Protein AF-A0A127MIA8-F1 (afdb_monomer_lite)

pLDDT: mean 80.45, std 17.11, range [26.5, 96.19]

Radius of gyration: 17.09 Å; chains: 1; bounding box: 36×46×40 Å

Sequence (170 aa):
MIAKVYEVSRNLGKDWDLVAKALCNKKLALDRLLAGLDGLSFSRANLAQIVEVHGKLDQHLCKQLAEAGGHRKVHSRASFVSKYLHFHRPDIFPILDSLAELGVKAKIEGRLPKVTNPGNSPSERYERFCLAILLLQSSGKFENKSLRQIDDKLVKKGQKEREKKQHTAS

Structure (mmCIF, N/CA/C/O backbone):
data_AF-A0A127MIA8-F1
#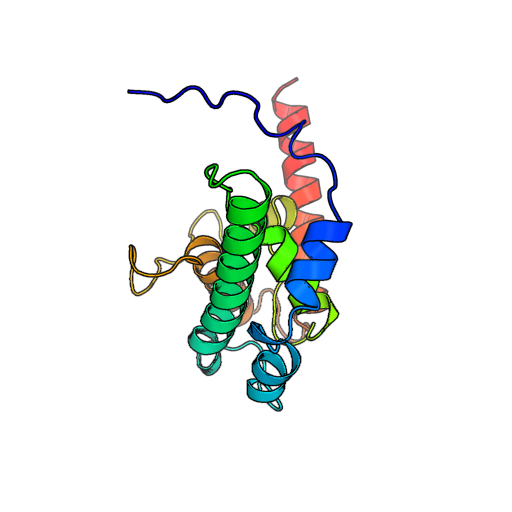
_entry.id   AF-A0A127MIA8-F1
#
loop_
_atom_site.group_PDB
_atom_site.id
_atom_site.type_symbol
_atom_site.label_atom_id
_atom_site.label_alt_id
_atom_site.label_comp_id
_atom_site.label_asym_id
_atom_site.label_entity_id
_atom_site.label_seq_id
_atom_site.pdbx_PDB_ins_code
_atom_site.Cartn_x
_atom_site.Cartn_y
_atom_site.Cartn_z
_atom_site.occupancy
_atom_site.B_iso_or_equiv
_atom_site.auth_seq_id
_atom_site.auth_comp_id
_atom_site.auth_asym_id
_atom_site.auth_atom_id
_atom_site.pdbx_PDB_model_num
ATOM 1 N N . MET A 1 1 ? 21.518 19.732 9.551 1.00 29.67 1 MET A N 1
ATOM 2 C CA . MET A 1 1 ? 21.360 20.373 8.227 1.00 29.67 1 MET A CA 1
ATOM 3 C C . MET A 1 1 ? 19.940 20.090 7.742 1.00 29.67 1 MET A C 1
ATOM 5 O O . MET A 1 1 ? 19.640 18.959 7.388 1.00 29.67 1 MET A O 1
ATOM 9 N N . ILE A 1 2 ? 19.027 21.057 7.874 1.00 29.05 2 ILE A N 1
ATOM 10 C CA . ILE A 1 2 ? 17.602 20.887 7.544 1.00 29.05 2 ILE A CA 1
ATOM 11 C C . ILE A 1 2 ? 17.443 21.199 6.056 1.00 29.05 2 ILE A C 1
ATOM 13 O O . ILE A 1 2 ? 17.521 22.356 5.648 1.00 29.05 2 ILE A O 1
ATOM 17 N N . ALA A 1 3 ? 17.288 20.162 5.232 1.00 26.50 3 ALA A N 1
ATOM 18 C CA . ALA A 1 3 ? 17.059 20.334 3.806 1.00 26.50 3 ALA A CA 1
ATOM 19 C C . ALA A 1 3 ? 15.649 20.897 3.583 1.00 26.50 3 ALA A C 1
ATOM 21 O O . ALA A 1 3 ? 14.647 20.213 3.789 1.00 26.50 3 ALA A O 1
ATOM 22 N N . LYS A 1 4 ? 15.603 22.168 3.171 1.00 30.17 4 LYS A N 1
ATOM 23 C CA . LYS A 1 4 ? 14.438 22.840 2.592 1.00 30.17 4 LYS A CA 1
ATOM 24 C C . LYS A 1 4 ? 13.799 21.935 1.536 1.00 30.17 4 LYS A C 1
ATOM 26 O O . LYS A 1 4 ? 14.389 21.657 0.493 1.00 30.17 4 LYS A O 1
ATOM 31 N N . VAL A 1 5 ? 12.580 21.493 1.832 1.00 33.75 5 VAL A N 1
ATOM 32 C CA . VAL A 1 5 ? 11.655 20.849 0.898 1.00 33.75 5 VAL A CA 1
ATOM 33 C C . VAL A 1 5 ? 11.213 21.926 -0.088 1.00 33.75 5 VAL A C 1
ATOM 35 O O . VAL A 1 5 ? 10.231 22.625 0.141 1.00 33.75 5 VAL A O 1
ATOM 38 N N . TYR A 1 6 ? 11.996 22.124 -1.146 1.00 30.88 6 TYR A N 1
ATOM 39 C CA . TYR A 1 6 ? 11.580 22.960 -2.261 1.00 30.88 6 TYR A CA 1
ATOM 40 C C . TYR A 1 6 ? 10.553 22.211 -3.107 1.00 30.88 6 TYR A C 1
ATOM 42 O O . TYR A 1 6 ? 10.692 21.026 -3.417 1.00 30.88 6 TYR A O 1
ATOM 50 N N . GLU A 1 7 ? 9.504 22.946 -3.448 1.00 32.78 7 GLU A N 1
ATOM 51 C CA . GLU A 1 7 ? 8.443 22.598 -4.374 1.00 32.78 7 GLU A CA 1
ATOM 52 C C . GLU A 1 7 ? 9.000 22.055 -5.699 1.00 32.78 7 GLU A C 1
ATOM 54 O O . GLU A 1 7 ? 9.339 22.803 -6.607 1.00 32.78 7 GLU A O 1
ATOM 59 N N . VAL A 1 8 ? 9.029 20.733 -5.859 1.00 34.56 8 VAL A N 1
ATOM 60 C CA . VAL A 1 8 ? 9.122 20.089 -7.188 1.00 34.56 8 VAL A CA 1
ATOM 61 C C . VAL A 1 8 ? 7.881 19.221 -7.436 1.00 34.56 8 VAL A C 1
ATOM 63 O O . VAL A 1 8 ? 7.897 18.230 -8.156 1.00 34.56 8 VAL A O 1
ATOM 66 N N . SER A 1 9 ? 6.753 19.598 -6.821 1.00 35.84 9 SER A N 1
ATOM 67 C CA . SER A 1 9 ? 5.481 18.869 -6.917 1.00 35.84 9 SER A CA 1
ATOM 68 C C . SER A 1 9 ? 4.526 19.402 -7.995 1.00 35.84 9 SER A C 1
ATOM 70 O O . SER A 1 9 ? 3.422 18.872 -8.110 1.00 35.84 9 SER A O 1
ATOM 72 N N . ARG A 1 10 ? 4.882 20.431 -8.778 1.00 36.81 10 ARG A N 1
ATOM 73 C CA . ARG A 1 10 ? 3.932 21.023 -9.745 1.00 36.81 10 ARG A CA 1
ATOM 74 C C . ARG A 1 10 ? 4.227 20.763 -11.228 1.00 36.81 10 ARG A C 1
ATOM 76 O O . ARG A 1 10 ? 3.270 20.742 -11.989 1.00 36.81 10 ARG A O 1
ATOM 83 N N . ASN A 1 11 ? 5.468 20.453 -11.630 1.00 36.91 11 ASN A N 1
ATOM 84 C CA . ASN A 1 11 ? 5.848 20.459 -13.059 1.00 36.91 11 ASN A CA 1
ATOM 85 C C . ASN A 1 11 ? 6.465 19.171 -13.645 1.00 36.91 11 ASN A C 1
ATOM 87 O O . ASN A 1 11 ? 6.825 19.168 -14.816 1.00 36.91 11 ASN A O 1
ATOM 91 N N . LEU A 1 12 ? 6.498 18.041 -12.926 1.00 44.41 12 LEU A N 1
ATOM 92 C CA . LEU A 1 12 ? 6.445 16.723 -13.596 1.00 44.41 12 LEU A CA 1
ATOM 93 C C . LEU A 1 12 ? 4.971 16.416 -13.885 1.00 44.41 12 LEU A C 1
ATOM 95 O O . LEU A 1 12 ? 4.390 15.496 -13.306 1.00 44.41 12 LEU A O 1
ATOM 99 N N . GLY A 1 13 ? 4.343 17.324 -14.639 1.00 42.75 13 GLY A N 1
ATOM 100 C CA . GLY A 1 13 ? 2.911 17.353 -14.887 1.00 42.75 13 GLY A CA 1
ATOM 101 C C . GLY A 1 13 ? 2.436 15.996 -15.368 1.00 42.75 13 GLY A C 1
ATOM 102 O O . GLY A 1 13 ? 3.126 15.395 -16.166 1.00 42.75 13 GLY A O 1
ATOM 103 N N . LYS A 1 14 ? 1.317 15.527 -14.805 1.00 56.50 14 LYS A N 1
ATOM 104 C CA . LYS A 1 14 ? 0.302 14.610 -15.361 1.00 56.50 14 LYS A CA 1
ATOM 105 C C . LYS A 1 14 ? 0.657 13.847 -16.657 1.00 56.50 14 LYS A C 1
ATOM 107 O O . LYS A 1 14 ? -0.168 13.798 -17.562 1.00 56.50 14 LYS A O 1
ATOM 112 N N . ASP A 1 15 ? 1.829 13.232 -16.753 1.00 67.81 15 ASP A N 1
ATOM 113 C CA . ASP A 1 15 ? 2.257 12.524 -17.957 1.00 67.81 15 ASP A CA 1
ATOM 114 C C . ASP A 1 15 ? 1.741 11.090 -17.851 1.00 67.81 15 ASP A C 1
ATOM 116 O O . ASP A 1 15 ? 2.472 10.110 -17.687 1.00 67.81 15 ASP A O 1
ATOM 120 N N . TRP A 1 16 ? 0.411 11.002 -17.788 1.00 71.88 16 TRP A N 1
ATOM 121 C CA . TRP A 1 16 ? -0.326 9.754 -17.656 1.00 71.88 16 TRP A CA 1
ATOM 122 C C . TRP A 1 16 ? -0.032 8.830 -18.830 1.00 71.88 16 TRP A C 1
ATOM 124 O O . TRP A 1 16 ? -0.062 7.620 -18.650 1.00 71.88 16 TRP A O 1
ATOM 134 N N . ASP A 1 17 ? 0.360 9.388 -19.974 1.00 76.81 17 ASP A N 1
ATOM 135 C CA . ASP A 1 17 ? 0.831 8.644 -21.134 1.00 76.81 17 ASP A 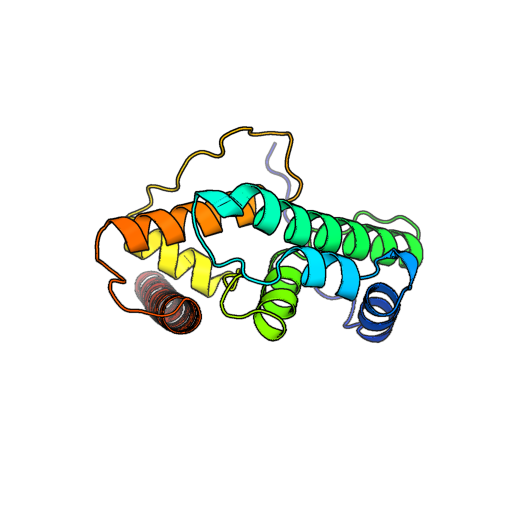CA 1
ATOM 136 C C . ASP A 1 17 ? 2.141 7.911 -20.839 1.00 76.81 17 ASP A C 1
ATOM 138 O O . ASP A 1 17 ? 2.274 6.736 -21.179 1.00 76.81 17 ASP A O 1
ATOM 142 N N . LEU A 1 18 ? 3.105 8.551 -20.168 1.00 75.12 18 LEU A N 1
ATOM 143 C CA . LEU A 1 18 ? 4.332 7.878 -19.727 1.00 75.12 18 LEU A CA 1
ATOM 144 C C . LEU A 1 18 ? 4.046 6.808 -18.674 1.00 75.12 18 LEU A C 1
ATOM 146 O O . LEU A 1 18 ? 4.621 5.722 -18.736 1.00 75.12 18 LEU A O 1
ATOM 150 N N . VAL A 1 19 ? 3.141 7.082 -17.730 1.00 76.50 19 VAL A N 1
ATOM 151 C CA . VAL A 1 19 ? 2.722 6.091 -16.727 1.00 76.50 19 VAL A CA 1
ATOM 152 C C . VAL A 1 19 ? 2.043 4.897 -17.402 1.00 76.50 19 VAL A C 1
ATOM 154 O O . VAL A 1 19 ? 2.404 3.755 -17.127 1.00 76.50 19 VAL A O 1
ATOM 157 N N . ALA A 1 20 ? 1.118 5.141 -18.330 1.00 77.56 20 ALA A N 1
ATOM 158 C CA . ALA A 1 20 ? 0.435 4.104 -19.093 1.00 77.56 20 ALA A CA 1
ATOM 159 C C . ALA A 1 20 ? 1.428 3.291 -19.930 1.00 77.56 20 ALA A C 1
ATOM 161 O O . ALA A 1 20 ? 1.419 2.066 -19.866 1.00 77.56 20 ALA A O 1
ATOM 162 N N . LYS A 1 21 ? 2.357 3.943 -20.641 1.00 78.56 21 LYS A N 1
ATOM 163 C CA . LYS A 1 21 ? 3.429 3.263 -21.388 1.00 78.56 21 LYS A CA 1
ATOM 164 C C . LYS A 1 21 ? 4.308 2.406 -20.480 1.00 78.56 21 LYS A C 1
ATOM 166 O O . LYS A 1 21 ? 4.653 1.288 -20.856 1.00 78.56 21 LYS A O 1
ATOM 171 N N . ALA A 1 22 ? 4.649 2.894 -19.287 1.00 76.12 22 ALA A N 1
ATOM 172 C CA . ALA A 1 22 ? 5.444 2.145 -18.319 1.00 76.12 22 ALA A CA 1
ATOM 173 C C . ALA A 1 22 ? 4.713 0.887 -17.817 1.00 76.12 22 ALA A C 1
ATOM 175 O O . ALA A 1 22 ? 5.350 -0.160 -17.676 1.00 76.12 22 ALA A O 1
ATOM 176 N N . LEU A 1 23 ? 3.398 0.980 -17.587 1.00 75.25 23 LEU A N 1
ATOM 177 C CA . LEU A 1 23 ? 2.546 -0.128 -17.140 1.00 75.25 23 LEU A CA 1
ATOM 178 C C . LEU A 1 23 ? 2.252 -1.139 -18.258 1.00 75.25 23 LEU A C 1
ATOM 180 O O . LEU A 1 23 ? 2.289 -2.342 -18.014 1.00 75.25 23 LEU A O 1
ATOM 184 N N . CYS A 1 24 ? 2.042 -0.669 -19.489 1.00 73.38 24 CYS A N 1
ATOM 185 C CA . CYS A 1 24 ? 1.826 -1.505 -20.675 1.00 73.38 24 CYS A CA 1
ATOM 186 C C . CYS A 1 24 ? 3.121 -2.137 -21.220 1.00 73.38 24 CYS A C 1
ATOM 188 O O . CYS A 1 24 ? 3.087 -2.913 -22.178 1.00 73.38 24 CYS A O 1
ATOM 190 N N . ASN A 1 25 ? 4.284 -1.807 -20.652 1.00 69.38 25 ASN A N 1
ATOM 191 C CA . ASN A 1 25 ? 5.561 -2.342 -21.103 1.00 69.38 25 ASN A CA 1
ATOM 192 C C . ASN A 1 25 ? 5.666 -3.844 -20.783 1.00 69.38 25 ASN A C 1
ATOM 194 O O . ASN A 1 25 ? 5.668 -4.252 -19.619 1.00 69.38 25 ASN A O 1
ATOM 198 N N . LYS A 1 26 ? 5.858 -4.667 -21.823 1.00 62.38 26 LYS A N 1
ATOM 199 C CA . LYS A 1 26 ? 6.007 -6.131 -21.720 1.00 62.38 26 LYS A CA 1
ATOM 200 C C . LYS A 1 26 ? 7.109 -6.580 -20.746 1.00 62.38 26 LYS A C 1
ATOM 202 O O . LYS A 1 26 ? 7.033 -7.698 -20.248 1.00 62.38 26 LYS A O 1
ATOM 207 N N . LYS A 1 27 ? 8.109 -5.734 -20.448 1.00 60.84 27 LYS A N 1
ATOM 208 C CA . LYS A 1 27 ? 9.184 -6.037 -19.479 1.00 60.84 27 LYS A CA 1
ATOM 209 C C . LYS A 1 27 ? 8.701 -6.157 -18.032 1.00 60.84 27 LYS A C 1
ATOM 211 O O . LYS A 1 27 ? 9.296 -6.915 -17.276 1.00 60.84 27 LYS A O 1
ATOM 216 N N . LEU A 1 28 ? 7.659 -5.421 -17.647 1.00 66.19 28 LEU A N 1
ATOM 217 C CA . LEU A 1 28 ? 7.095 -5.495 -16.298 1.00 66.19 28 LEU A CA 1
ATOM 218 C C . LEU A 1 28 ? 6.258 -6.767 -16.114 1.00 66.19 28 LEU A C 1
ATOM 220 O O . LEU A 1 28 ? 6.214 -7.303 -15.012 1.00 66.19 28 LEU A O 1
ATOM 224 N N . ALA A 1 29 ? 5.608 -7.227 -17.195 1.00 73.44 29 ALA A N 1
ATOM 225 C CA . ALA A 1 29 ? 4.684 -8.361 -17.216 1.00 73.44 29 ALA A CA 1
ATOM 226 C C . ALA A 1 29 ? 3.805 -8.400 -15.954 1.00 73.44 29 ALA A C 1
ATOM 228 O O . ALA A 1 29 ? 3.799 -9.391 -15.227 1.00 73.44 29 ALA A O 1
ATOM 229 N N . LEU A 1 30 ? 3.106 -7.292 -15.679 1.00 78.19 30 LEU A N 1
ATOM 230 C CA . LEU A 1 30 ? 2.268 -7.121 -14.492 1.00 78.19 30 LEU A CA 1
ATOM 231 C C . LEU A 1 30 ? 1.328 -8.312 -14.285 1.00 78.19 30 LEU A C 1
ATOM 233 O O . LEU A 1 30 ? 1.209 -8.797 -13.168 1.00 78.19 30 LEU A O 1
ATOM 237 N N . ASP A 1 31 ? 0.742 -8.829 -15.361 1.00 77.94 31 ASP A N 1
ATOM 238 C CA . ASP A 1 31 ? -0.133 -9.999 -15.309 1.00 77.94 31 ASP A CA 1
ATOM 239 C C . ASP A 1 31 ? 0.575 -11.229 -14.732 1.00 77.94 31 ASP A C 1
ATOM 241 O O . ASP A 1 31 ? -0.023 -11.974 -13.970 1.00 77.94 31 ASP A O 1
ATOM 245 N N . ARG A 1 32 ? 1.873 -11.422 -15.009 1.00 82.75 32 ARG A N 1
ATOM 246 C CA . ARG A 1 32 ? 2.669 -12.502 -14.399 1.00 82.75 32 ARG A CA 1
ATOM 247 C C . ARG A 1 32 ? 2.946 -12.239 -12.923 1.00 82.75 32 ARG A C 1
ATOM 249 O O . ARG A 1 32 ? 2.900 -13.172 -12.128 1.00 82.75 32 ARG A O 1
ATOM 256 N N . LEU A 1 33 ? 3.235 -10.987 -12.557 1.00 83.62 33 LEU A N 1
ATOM 257 C CA . LEU A 1 33 ? 3.413 -10.603 -11.153 1.00 83.62 33 LEU A CA 1
ATOM 258 C C . LEU A 1 33 ? 2.122 -10.820 -10.353 1.00 83.62 33 LEU A C 1
ATOM 260 O O . LEU A 1 33 ? 2.189 -11.281 -9.218 1.00 83.62 33 LEU A O 1
ATOM 264 N N . LEU A 1 34 ? 0.965 -10.518 -10.948 1.00 85.31 34 LEU A N 1
ATOM 265 C CA . LEU A 1 34 ? -0.349 -10.702 -10.334 1.00 85.31 34 LEU A CA 1
ATOM 266 C C . LEU A 1 34 ? -0.795 -12.171 -10.325 1.00 85.31 34 LEU A C 1
ATOM 268 O O . LEU A 1 34 ? -1.321 -12.609 -9.308 1.00 85.31 34 LEU A O 1
ATOM 272 N N . ALA A 1 35 ? -0.536 -12.940 -11.387 1.00 85.25 35 ALA A N 1
ATOM 273 C CA . ALA A 1 35 ? -0.837 -14.375 -11.445 1.00 85.25 35 ALA A CA 1
ATOM 274 C C . ALA A 1 35 ? -0.057 -15.170 -10.387 1.00 85.25 35 ALA A C 1
ATOM 276 O O . ALA A 1 35 ? -0.565 -16.125 -9.808 1.00 85.25 35 ALA A O 1
ATOM 277 N N . GLY A 1 36 ? 1.163 -14.730 -10.054 1.00 85.06 36 GLY A N 1
ATOM 278 C CA . GLY A 1 36 ? 1.933 -15.286 -8.937 1.00 85.06 36 GLY A CA 1
ATOM 279 C C . GLY A 1 36 ? 1.284 -15.094 -7.557 1.00 85.06 36 GLY A C 1
ATOM 280 O O . GLY A 1 36 ? 1.796 -15.628 -6.576 1.00 85.06 36 GLY A O 1
ATOM 281 N N . LEU A 1 37 ? 0.187 -14.332 -7.471 1.00 87.69 37 LEU A N 1
ATOM 282 C CA . LEU A 1 37 ? -0.591 -14.087 -6.257 1.00 87.69 37 LEU A CA 1
ATOM 283 C C . LEU A 1 37 ? -1.976 -14.755 -6.290 1.00 87.69 37 LEU A C 1
ATOM 285 O O . LEU A 1 37 ? -2.824 -14.474 -5.435 1.00 87.69 37 LEU A O 1
ATOM 289 N N . ASP A 1 38 ? -2.258 -15.599 -7.279 1.00 87.44 38 ASP A N 1
ATOM 290 C CA . ASP A 1 38 ? -3.539 -16.295 -7.366 1.00 87.44 38 ASP A CA 1
ATOM 291 C C . ASP A 1 38 ? -3.732 -17.256 -6.188 1.00 87.44 38 ASP A C 1
ATOM 293 O O . ASP A 1 38 ? -2.821 -17.964 -5.766 1.00 87.44 38 ASP A O 1
ATOM 297 N N . GLY A 1 39 ? -4.928 -17.215 -5.595 1.00 87.50 39 GLY A N 1
ATOM 298 C CA . GLY A 1 39 ? -5.253 -17.958 -4.374 1.00 87.50 39 GLY A CA 1
ATOM 299 C C . GLY A 1 39 ? -4.658 -17.384 -3.081 1.00 87.50 39 GLY A C 1
ATOM 300 O O . GLY A 1 39 ? -4.985 -17.876 -2.001 1.00 87.50 39 GLY A O 1
ATOM 301 N N . LEU A 1 40 ? -3.828 -16.338 -3.150 1.00 91.50 40 LEU A N 1
ATOM 302 C CA . LEU A 1 40 ? -3.315 -15.666 -1.956 1.00 91.50 40 LEU A CA 1
ATOM 303 C C . LEU A 1 40 ? -4.314 -14.646 -1.405 1.00 91.50 40 LEU A C 1
ATOM 305 O O . LEU A 1 40 ? -5.129 -14.077 -2.124 1.00 91.50 40 LEU A O 1
ATOM 309 N N . SER A 1 41 ? -4.194 -14.374 -0.108 1.00 92.12 41 SER A N 1
ATOM 310 C CA . SER A 1 41 ? -4.931 -13.331 0.607 1.00 92.12 41 SER A CA 1
ATOM 311 C C . SER A 1 41 ? -3.977 -12.406 1.360 1.00 92.12 41 SER A C 1
ATOM 313 O O . SER A 1 41 ? -2.835 -12.781 1.662 1.00 92.12 41 SER A O 1
ATOM 315 N N . PHE A 1 42 ? -4.432 -11.196 1.695 1.00 94.94 42 PHE A N 1
ATOM 316 C CA . PHE A 1 42 ? -3.674 -10.306 2.569 1.00 94.94 42 PHE A CA 1
ATOM 317 C C . PHE A 1 42 ? -3.503 -10.923 3.965 1.00 94.94 42 PHE A C 1
ATOM 319 O O . PHE A 1 42 ? -4.447 -11.017 4.750 1.00 94.94 42 PHE A O 1
ATOM 326 N N . SER A 1 43 ? -2.282 -11.356 4.276 1.00 93.50 43 SER A N 1
ATOM 327 C CA . SER A 1 43 ? -1.947 -12.021 5.532 1.00 93.50 43 SER A CA 1
ATOM 328 C C . SER A 1 43 ? -0.476 -11.812 5.888 1.00 93.50 43 SER A C 1
ATOM 330 O O . SER A 1 43 ? 0.339 -11.416 5.053 1.00 93.50 43 SER A O 1
ATOM 332 N N . ARG A 1 44 ? -0.106 -12.126 7.134 1.00 91.38 44 ARG A N 1
ATOM 333 C CA . ARG A 1 44 ? 1.298 -12.081 7.564 1.00 91.38 44 ARG A CA 1
ATOM 334 C C . ARG A 1 44 ? 2.177 -13.090 6.813 1.00 91.38 44 ARG A C 1
ATOM 336 O O . ARG A 1 44 ? 3.332 -12.772 6.560 1.00 91.38 44 ARG A O 1
ATOM 343 N N . ALA A 1 45 ? 1.638 -14.251 6.438 1.00 92.12 45 ALA A N 1
ATOM 344 C CA . ALA A 1 45 ? 2.373 -15.268 5.683 1.00 92.12 45 ALA A CA 1
ATOM 345 C C . ALA A 1 45 ? 2.727 -14.792 4.264 1.00 92.12 45 ALA A C 1
ATOM 347 O O . ALA A 1 45 ? 3.827 -15.046 3.786 1.00 92.12 45 ALA A O 1
ATOM 348 N N . ASN A 1 46 ? 1.830 -14.030 3.631 1.00 93.69 46 ASN A N 1
ATOM 349 C CA . ASN A 1 46 ? 1.999 -13.565 2.251 1.00 93.69 46 ASN A CA 1
ATOM 350 C C . ASN A 1 46 ? 2.634 -12.167 2.156 1.00 93.69 46 ASN A C 1
ATOM 352 O O . ASN A 1 46 ? 2.924 -11.687 1.062 1.00 93.69 46 ASN A O 1
ATOM 356 N N . LEU A 1 47 ? 2.855 -11.493 3.291 1.00 91.81 47 LEU A N 1
ATOM 357 C CA . LEU A 1 47 ? 3.266 -10.089 3.335 1.00 91.81 47 LEU A CA 1
ATOM 358 C C . LEU A 1 47 ? 4.543 -9.809 2.534 1.00 91.81 47 LEU A C 1
ATOM 360 O O . LEU A 1 47 ? 4.596 -8.813 1.817 1.00 91.81 47 LEU A O 1
ATOM 364 N N . ALA A 1 48 ? 5.552 -10.677 2.642 1.00 89.88 48 ALA A N 1
ATOM 365 C CA . ALA A 1 48 ? 6.819 -10.498 1.937 1.00 89.88 48 ALA A CA 1
ATOM 366 C C . ALA A 1 48 ? 6.610 -10.425 0.415 1.00 89.88 48 ALA A C 1
ATOM 368 O O . ALA A 1 48 ? 7.096 -9.499 -0.230 1.00 89.88 48 ALA A O 1
ATOM 369 N N . GLN A 1 49 ? 5.805 -11.336 -0.135 1.00 91.00 49 GLN A N 1
ATOM 370 C CA . GLN A 1 49 ? 5.502 -11.388 -1.564 1.00 91.00 49 GLN A CA 1
ATOM 371 C C . GLN A 1 49 ? 4.644 -10.194 -2.014 1.00 91.00 49 GLN A C 1
ATOM 373 O O . GLN A 1 49 ? 4.884 -9.614 -3.072 1.00 91.00 49 GLN A O 1
ATOM 378 N N . ILE A 1 50 ? 3.683 -9.767 -1.188 1.00 93.00 50 ILE A N 1
ATOM 379 C CA . ILE A 1 50 ? 2.840 -8.588 -1.456 1.00 93.00 50 ILE A CA 1
ATOM 380 C C . ILE A 1 50 ? 3.694 -7.315 -1.530 1.00 93.00 50 ILE A C 1
ATOM 382 O O . ILE A 1 50 ? 3.546 -6.506 -2.450 1.00 93.00 50 ILE A O 1
ATOM 386 N N . VAL A 1 51 ? 4.607 -7.138 -0.571 1.00 92.19 51 VAL A N 1
ATOM 387 C CA . VAL A 1 51 ? 5.538 -6.001 -0.529 1.00 92.19 51 VAL A CA 1
ATOM 388 C C . VAL A 1 51 ? 6.521 -6.058 -1.695 1.00 92.19 51 VAL A C 1
ATOM 390 O O . VAL A 1 51 ? 6.822 -5.020 -2.281 1.00 92.19 51 VAL A O 1
ATOM 393 N N . GLU A 1 52 ? 6.987 -7.247 -2.074 1.00 90.12 52 GLU A N 1
ATOM 394 C CA . GLU A 1 52 ? 7.877 -7.429 -3.219 1.00 90.12 52 GLU A CA 1
ATOM 395 C C . GLU A 1 52 ? 7.207 -7.015 -4.537 1.00 90.12 52 GLU A C 1
ATOM 397 O O . GLU A 1 52 ? 7.802 -6.265 -5.314 1.00 90.12 52 GLU A O 1
ATOM 402 N N . VAL A 1 53 ? 5.965 -7.447 -4.789 1.00 91.75 53 VAL A N 1
ATOM 403 C CA . VAL A 1 53 ? 5.221 -7.069 -6.005 1.00 91.75 53 VAL A CA 1
ATOM 404 C C . VAL A 1 53 ? 4.983 -5.560 -6.056 1.00 91.75 53 VAL A C 1
ATOM 406 O O . VAL A 1 53 ? 5.222 -4.937 -7.094 1.00 91.75 53 VAL A O 1
ATOM 409 N N . HIS A 1 54 ? 4.583 -4.954 -4.933 1.00 93.00 54 HIS A N 1
ATOM 410 C CA . HIS A 1 54 ? 4.444 -3.498 -4.830 1.00 93.00 54 HIS A CA 1
ATOM 411 C C . HIS A 1 54 ? 5.766 -2.780 -5.132 1.00 93.00 54 HIS A C 1
ATOM 413 O O . HIS A 1 54 ? 5.805 -1.880 -5.973 1.00 93.00 54 HIS A O 1
ATOM 419 N N . GLY A 1 55 ? 6.866 -3.231 -4.528 1.00 90.44 55 GLY A N 1
ATOM 420 C CA . GLY A 1 55 ? 8.179 -2.622 -4.706 1.00 90.44 55 GLY A CA 1
ATOM 421 C C . GLY A 1 55 ? 8.733 -2.740 -6.117 1.00 90.44 55 GLY A C 1
ATOM 422 O O . GLY A 1 55 ? 9.238 -1.749 -6.645 1.00 90.44 55 GLY A O 1
ATOM 423 N N . LYS A 1 56 ? 8.590 -3.903 -6.762 1.00 89.31 56 LYS A N 1
ATOM 424 C CA . LYS A 1 56 ? 8.989 -4.091 -8.166 1.00 89.31 56 LYS A CA 1
ATOM 425 C C . LYS A 1 56 ? 8.252 -3.119 -9.083 1.00 89.31 56 LYS A C 1
ATOM 427 O O . LYS A 1 56 ? 8.875 -2.511 -9.954 1.00 89.31 56 LYS A O 1
ATOM 432 N N . LEU A 1 57 ? 6.950 -2.931 -8.861 1.00 88.81 57 LEU A N 1
ATOM 433 C CA . LEU A 1 57 ? 6.152 -2.002 -9.653 1.00 88.81 57 LEU A CA 1
ATOM 434 C C . LEU A 1 57 ? 6.556 -0.540 -9.414 1.00 88.81 57 LEU A C 1
ATOM 436 O O . LEU A 1 57 ? 6.721 0.212 -10.376 1.00 88.81 57 LEU A O 1
ATOM 440 N N . ASP A 1 58 ? 6.774 -0.141 -8.158 1.00 88.88 58 ASP A N 1
ATOM 441 C CA . ASP A 1 58 ? 7.220 1.217 -7.823 1.00 88.88 58 ASP A CA 1
ATOM 442 C C . ASP A 1 58 ? 8.595 1.538 -8.408 1.00 88.88 58 ASP A C 1
ATOM 444 O O . ASP A 1 58 ? 8.782 2.593 -9.017 1.00 88.88 58 ASP A O 1
ATOM 448 N N . GLN A 1 59 ? 9.546 0.611 -8.295 1.00 87.56 59 GLN A N 1
ATOM 449 C CA . GLN A 1 59 ? 10.878 0.763 -8.873 1.00 87.56 59 GLN A CA 1
ATOM 450 C C . GLN A 1 59 ? 10.833 0.851 -10.395 1.00 87.56 59 GLN A C 1
ATOM 452 O O . GLN A 1 59 ? 11.486 1.723 -10.971 1.00 87.56 59 GLN A O 1
ATOM 457 N N . HIS A 1 60 ? 10.065 -0.025 -11.050 1.00 86.25 60 HIS A N 1
ATOM 458 C CA . HIS A 1 60 ? 9.920 -0.010 -12.504 1.00 86.25 60 HIS A CA 1
ATOM 459 C C . HIS A 1 60 ? 9.329 1.315 -12.983 1.00 86.25 60 HIS A C 1
ATOM 461 O O . HIS A 1 60 ? 9.891 1.953 -13.875 1.00 86.25 60 HIS A O 1
ATOM 467 N N . LEU A 1 61 ? 8.254 1.783 -12.342 1.00 85.38 61 LEU A N 1
ATOM 468 C CA . LEU A 1 61 ? 7.633 3.060 -12.676 1.00 85.38 61 LEU A CA 1
ATOM 469 C C . LEU A 1 61 ? 8.595 4.233 -12.442 1.00 85.38 61 LEU A C 1
ATOM 471 O O . LEU A 1 61 ? 8.754 5.082 -13.316 1.00 85.38 61 LEU A O 1
ATOM 475 N N . CYS A 1 62 ? 9.282 4.268 -11.298 1.00 86.56 62 CYS A N 1
ATOM 476 C CA . CYS A 1 62 ? 10.279 5.297 -11.007 1.00 86.56 62 CYS A CA 1
ATOM 477 C C . CYS A 1 62 ? 11.415 5.306 -12.037 1.00 86.56 62 CYS A C 1
ATOM 479 O O . CYS A 1 62 ? 11.816 6.381 -12.478 1.00 86.56 62 CYS A O 1
ATOM 481 N N . LYS A 1 63 ? 11.905 4.131 -12.449 1.00 85.62 63 LYS A N 1
ATOM 482 C CA . LYS A 1 63 ? 12.964 3.995 -13.454 1.00 85.62 63 LYS A CA 1
ATOM 483 C C . LYS A 1 63 ? 12.518 4.517 -14.819 1.00 85.62 63 LYS A C 1
ATOM 485 O O . LYS A 1 63 ? 13.225 5.331 -15.400 1.00 85.62 63 LYS A O 1
ATOM 490 N N . GLN A 1 64 ? 11.342 4.112 -15.299 1.00 84.62 64 GLN A N 1
ATOM 491 C CA . GLN A 1 64 ? 10.807 4.575 -16.587 1.00 84.62 64 GLN A CA 1
ATOM 492 C C . GLN A 1 64 ? 10.577 6.092 -16.602 1.00 84.62 64 GLN A C 1
ATOM 494 O O . GLN A 1 64 ? 10.931 6.768 -17.564 1.00 84.62 64 GLN A O 1
ATOM 499 N N . LEU A 1 65 ? 10.043 6.648 -15.510 1.00 83.88 65 LEU A N 1
ATOM 500 C CA . LEU A 1 65 ? 9.860 8.094 -15.378 1.00 83.88 65 LEU A CA 1
ATOM 501 C C . LEU A 1 65 ? 11.195 8.844 -15.293 1.00 83.88 65 LEU A C 1
ATOM 503 O O . LEU A 1 65 ? 11.306 9.949 -15.819 1.00 83.88 65 LEU A O 1
ATOM 507 N N . ALA A 1 66 ? 12.205 8.266 -14.636 1.00 85.56 66 ALA A N 1
ATOM 508 C CA . ALA A 1 66 ? 13.533 8.863 -14.562 1.00 85.56 66 ALA A CA 1
ATOM 509 C C . ALA A 1 66 ? 14.189 8.888 -15.945 1.00 85.56 66 ALA A C 1
ATOM 511 O O . ALA A 1 66 ? 14.669 9.937 -16.357 1.00 85.56 66 ALA A O 1
ATOM 512 N N . GLU A 1 67 ? 14.156 7.772 -16.678 1.00 85.25 67 GLU A N 1
ATOM 513 C CA . GLU A 1 67 ? 14.665 7.666 -18.053 1.00 85.25 67 GLU A CA 1
ATOM 514 C C . GLU A 1 67 ? 13.989 8.691 -18.976 1.00 85.25 67 GLU A C 1
ATOM 516 O O . GLU A 1 67 ? 14.675 9.494 -19.606 1.00 85.25 67 GLU A O 1
ATOM 521 N N . ALA A 1 68 ? 12.653 8.758 -18.973 1.00 81.56 68 ALA A N 1
ATOM 522 C CA . ALA A 1 68 ? 11.903 9.731 -19.771 1.00 81.56 68 ALA A CA 1
ATOM 523 C C . ALA A 1 68 ? 12.170 11.191 -19.356 1.00 81.56 68 ALA A C 1
ATOM 525 O O . ALA A 1 68 ? 12.127 12.104 -20.176 1.00 81.56 68 ALA A O 1
ATOM 526 N N . GLY A 1 69 ? 12.472 11.421 -18.077 1.00 79.56 69 GLY A N 1
ATOM 527 C CA . GLY A 1 69 ? 12.772 12.735 -17.520 1.00 79.56 69 GLY A CA 1
ATOM 528 C C . GLY A 1 69 ? 14.225 13.194 -17.677 1.00 79.56 69 GLY A C 1
ATOM 529 O O . GLY A 1 69 ? 14.567 14.234 -17.105 1.00 79.56 69 GLY A O 1
ATOM 530 N N . GLY A 1 70 ? 15.082 12.453 -18.391 1.00 81.50 70 GLY A N 1
ATOM 531 C CA . GLY A 1 70 ? 16.510 12.764 -18.534 1.00 81.50 70 GLY A CA 1
ATOM 532 C C . GLY A 1 70 ? 17.343 12.358 -17.314 1.00 81.50 70 GLY A C 1
ATOM 533 O O . GLY A 1 70 ? 18.171 13.127 -16.838 1.00 81.50 70 GLY A O 1
ATOM 534 N N . HIS A 1 71 ? 17.069 11.178 -16.757 1.00 79.81 71 HIS A N 1
ATOM 535 C CA . HIS A 1 71 ? 17.724 10.589 -15.580 1.00 79.81 71 HIS A CA 1
ATOM 536 C C . HIS A 1 71 ? 17.650 11.432 -14.296 1.00 79.81 71 HIS A C 1
ATOM 538 O O . HIS A 1 71 ? 18.431 11.246 -13.361 1.00 79.81 71 HIS A O 1
ATOM 544 N N . ARG A 1 72 ? 16.673 12.341 -14.207 1.00 79.25 72 ARG A N 1
ATOM 545 C CA . ARG A 1 72 ? 16.397 13.091 -12.977 1.00 79.25 72 ARG A CA 1
ATOM 546 C C . ARG A 1 72 ? 15.887 12.160 -11.877 1.00 79.25 72 ARG A C 1
ATOM 548 O O . ARG A 1 72 ? 15.188 11.181 -12.134 1.00 79.25 72 ARG A O 1
ATOM 555 N N . LYS A 1 73 ? 16.203 12.500 -10.624 1.00 78.75 73 LYS A N 1
ATOM 556 C CA . LYS A 1 73 ? 15.725 11.760 -9.451 1.00 78.75 73 LYS A CA 1
ATOM 557 C C . LYS A 1 73 ? 14.195 11.812 -9.389 1.00 78.75 73 LYS A C 1
ATOM 559 O O . LYS A 1 73 ? 13.615 12.885 -9.238 1.00 78.75 73 LYS A O 1
ATOM 564 N N . VAL A 1 74 ? 13.554 10.648 -9.460 1.00 79.69 74 VAL A N 1
ATOM 565 C CA . VAL A 1 74 ? 12.102 10.497 -9.304 1.00 79.69 74 VAL A CA 1
ATOM 566 C C . VAL A 1 74 ? 11.796 10.024 -7.888 1.00 79.69 74 VAL A C 1
ATOM 568 O O . VAL A 1 74 ? 12.417 9.095 -7.376 1.00 79.69 74 VAL A O 1
ATOM 571 N N . HIS A 1 75 ? 10.848 10.691 -7.234 1.00 80.81 75 HIS A N 1
ATOM 572 C CA . HIS A 1 75 ? 10.331 10.246 -5.944 1.00 80.81 75 HIS A CA 1
ATOM 573 C C . HIS A 1 75 ? 9.447 9.008 -6.111 1.00 80.81 75 HIS A C 1
ATOM 575 O O . HIS A 1 75 ? 8.731 8.893 -7.107 1.00 80.81 75 HIS A O 1
ATOM 581 N N . SER A 1 76 ? 9.446 8.146 -5.090 1.00 83.44 76 SER A N 1
ATOM 582 C CA . SER A 1 76 ? 8.570 6.972 -5.020 1.00 83.44 76 SER A CA 1
ATOM 583 C C . SER A 1 76 ? 7.118 7.321 -5.356 1.00 83.44 76 SER A C 1
ATOM 585 O O . SER A 1 76 ? 6.569 8.342 -4.924 1.00 83.44 76 SER A O 1
ATOM 587 N N . ARG A 1 77 ? 6.487 6.429 -6.115 1.00 88.94 77 ARG A N 1
ATOM 588 C CA . ARG A 1 77 ? 5.079 6.457 -6.505 1.00 88.94 77 ARG A CA 1
ATOM 589 C C . ARG A 1 77 ? 4.266 5.446 -5.694 1.00 88.94 77 ARG A C 1
ATOM 591 O O . ARG A 1 77 ? 3.151 5.119 -6.089 1.00 88.94 77 ARG A O 1
ATOM 598 N N . ALA A 1 78 ? 4.751 5.043 -4.516 1.00 89.75 78 ALA A N 1
ATOM 599 C CA . ALA A 1 78 ? 4.151 4.016 -3.663 1.00 89.75 78 ALA A CA 1
ATOM 600 C C . ALA A 1 78 ? 2.634 4.166 -3.447 1.00 89.75 78 ALA A C 1
ATOM 602 O O . ALA A 1 78 ? 1.913 3.170 -3.458 1.00 89.75 78 ALA A O 1
ATOM 603 N N . SER A 1 79 ? 2.134 5.398 -3.282 1.00 90.62 79 SER A N 1
ATOM 604 C CA . SER A 1 79 ? 0.692 5.639 -3.131 1.00 90.62 79 SER A CA 1
ATOM 605 C C . SER A 1 79 ? -0.091 5.322 -4.408 1.00 90.62 79 SER A C 1
ATOM 607 O O . SER A 1 79 ? -1.098 4.621 -4.350 1.00 90.62 79 SER A O 1
ATOM 609 N N . PHE A 1 80 ? 0.393 5.772 -5.569 1.00 90.50 80 PHE A N 1
ATOM 610 C CA . PHE A 1 80 ? -0.207 5.432 -6.860 1.00 90.50 80 PHE A CA 1
ATOM 611 C C . PHE A 1 80 ? -0.168 3.919 -7.095 1.00 90.50 80 PHE A C 1
ATOM 613 O O . PHE A 1 80 ? -1.197 3.319 -7.382 1.00 90.50 80 PHE A O 1
ATOM 620 N N . VAL A 1 81 ? 0.997 3.303 -6.886 1.00 91.88 81 VAL A N 1
ATOM 621 C CA . VAL A 1 81 ? 1.216 1.864 -7.071 1.00 91.88 81 VAL A CA 1
ATOM 622 C C . VAL A 1 81 ? 0.272 1.041 -6.199 1.00 91.88 81 VAL A C 1
ATOM 624 O O . VAL A 1 81 ? -0.355 0.113 -6.695 1.00 91.88 81 VAL A O 1
ATOM 627 N N . SER A 1 82 ? 0.098 1.415 -4.927 1.00 94.31 82 SER A N 1
ATOM 628 C CA . SER A 1 82 ? -0.833 0.713 -4.035 1.00 94.31 82 SER A CA 1
ATOM 629 C C . SER A 1 82 ? -2.284 0.791 -4.517 1.00 94.31 82 SER A C 1
ATOM 631 O O . SER A 1 82 ? -2.982 -0.213 -4.497 1.00 94.31 82 SER A O 1
ATOM 633 N N . LYS A 1 83 ? -2.729 1.953 -5.016 1.00 92.88 83 LYS A N 1
ATOM 634 C CA . LYS A 1 83 ? -4.091 2.153 -5.535 1.00 92.88 83 LYS A CA 1
ATOM 635 C C . LYS A 1 83 ? -4.319 1.375 -6.819 1.00 92.88 83 LYS A C 1
ATOM 637 O O . LYS A 1 83 ? -5.370 0.769 -6.990 1.00 92.88 83 LYS A O 1
ATOM 642 N N . TYR A 1 84 ? -3.324 1.384 -7.697 1.00 91.50 84 TYR A N 1
ATOM 643 C CA . TYR A 1 84 ? -3.355 0.631 -8.937 1.00 91.50 84 TYR A CA 1
ATOM 644 C C . TYR A 1 84 ? -3.428 -0.878 -8.662 1.00 91.50 84 TYR A C 1
ATOM 646 O O . TYR A 1 84 ? -4.318 -1.553 -9.163 1.00 91.50 84 TYR A O 1
ATOM 654 N N . LEU A 1 85 ? -2.574 -1.406 -7.782 1.00 93.50 85 LEU A N 1
ATOM 655 C CA . LEU A 1 85 ? -2.616 -2.819 -7.395 1.00 93.50 85 LEU A CA 1
ATOM 656 C C . LEU A 1 85 ? -3.903 -3.189 -6.646 1.00 93.50 85 LEU A C 1
ATOM 658 O O . LEU A 1 85 ? -4.469 -4.243 -6.918 1.00 93.50 85 LEU A O 1
ATOM 662 N N . HIS A 1 86 ? -4.411 -2.317 -5.770 1.00 93.38 86 HIS A N 1
ATOM 663 C CA . HIS A 1 86 ? -5.700 -2.515 -5.101 1.00 93.38 86 HIS A CA 1
ATOM 664 C C . HIS A 1 86 ? -6.861 -2.582 -6.096 1.00 93.38 86 HIS A C 1
ATOM 666 O O . HIS A 1 86 ? -7.768 -3.384 -5.917 1.00 93.38 86 HIS A O 1
ATOM 672 N N . PHE A 1 87 ? -6.843 -1.772 -7.160 1.00 90.19 87 PHE A N 1
ATOM 673 C CA . PHE A 1 87 ? -7.861 -1.844 -8.210 1.00 90.19 87 PHE A CA 1
ATOM 674 C C . PHE A 1 87 ? -7.897 -3.229 -8.876 1.00 90.19 87 PHE A C 1
ATOM 676 O O . PHE A 1 87 ? -8.979 -3.749 -9.134 1.00 90.19 87 PHE A O 1
ATOM 683 N N . HIS A 1 88 ? -6.734 -3.850 -9.094 1.00 89.44 88 HIS A N 1
ATOM 684 C CA . HIS A 1 88 ? -6.641 -5.189 -9.681 1.00 89.44 88 HIS A CA 1
ATOM 685 C C . HIS A 1 88 ? -6.898 -6.326 -8.680 1.00 89.44 88 HIS A C 1
ATOM 687 O O . HIS A 1 88 ? -7.464 -7.349 -9.057 1.00 89.44 88 HIS A O 1
ATOM 693 N N . ARG A 1 89 ? -6.463 -6.178 -7.423 1.00 92.19 89 ARG A N 1
ATOM 694 C CA . ARG A 1 89 ? -6.535 -7.204 -6.367 1.00 92.19 89 ARG A CA 1
ATOM 695 C C . ARG A 1 89 ? -6.872 -6.568 -5.005 1.00 92.19 89 ARG A C 1
ATOM 697 O O . ARG A 1 89 ? -5.992 -6.434 -4.143 1.00 92.19 89 ARG A O 1
ATOM 704 N N . PRO A 1 90 ? -8.137 -6.148 -4.794 1.00 91.75 90 PRO A N 1
ATOM 705 C CA . PRO A 1 90 ? -8.570 -5.415 -3.595 1.00 91.75 90 PRO A CA 1
ATOM 706 C C . PRO A 1 90 ? -8.576 -6.264 -2.313 1.00 91.75 90 PRO A C 1
ATOM 708 O O . PRO A 1 90 ? -8.720 -5.741 -1.209 1.00 91.75 90 PRO A O 1
ATOM 711 N N . ASP A 1 91 ? -8.450 -7.578 -2.456 1.00 92.50 91 ASP A N 1
ATOM 712 C CA . ASP A 1 91 ? -8.316 -8.591 -1.411 1.00 92.50 91 ASP A CA 1
ATOM 713 C C . ASP A 1 91 ? -6.868 -8.771 -0.916 1.00 92.50 91 ASP A C 1
ATOM 715 O O . ASP A 1 91 ? -6.650 -9.326 0.165 1.00 92.50 91 ASP A O 1
ATOM 719 N N . ILE A 1 92 ? -5.886 -8.279 -1.681 1.00 95.12 92 ILE A N 1
ATOM 720 C CA . ILE A 1 92 ? -4.455 -8.459 -1.410 1.00 95.12 92 ILE A CA 1
ATOM 721 C C . ILE A 1 92 ? -3.753 -7.153 -1.046 1.00 95.12 92 ILE A C 1
ATOM 723 O O . ILE A 1 92 ? -2.947 -7.144 -0.118 1.00 95.12 92 ILE A O 1
ATOM 727 N N . PHE A 1 93 ? -3.995 -6.066 -1.780 1.00 95.88 93 PHE A N 1
ATOM 728 C CA . PHE A 1 93 ? -3.194 -4.846 -1.642 1.00 95.88 93 PHE A CA 1
ATOM 729 C C . PHE A 1 93 ? -3.955 -3.760 -0.888 1.00 95.88 93 PHE A C 1
ATOM 731 O O . PHE A 1 93 ? -4.942 -3.260 -1.418 1.00 95.88 93 PHE A O 1
ATOM 738 N N . PRO A 1 94 ? -3.513 -3.339 0.308 1.00 96.19 94 PRO A N 1
ATOM 739 C CA . PRO A 1 94 ? -4.122 -2.202 0.987 1.00 96.19 94 PRO A CA 1
ATOM 740 C C . PRO A 1 94 ? -3.843 -0.872 0.274 1.00 96.19 94 PRO A C 1
ATOM 742 O O . PRO A 1 94 ? -2.759 -0.665 -0.282 1.00 96.19 94 PRO A O 1
ATOM 745 N N . ILE A 1 95 ? -4.776 0.078 0.350 1.00 94.50 95 ILE A N 1
ATOM 746 C CA . ILE A 1 95 ? -4.577 1.421 -0.215 1.00 94.50 95 ILE A CA 1
ATOM 747 C C . ILE A 1 95 ? -3.643 2.240 0.680 1.00 94.50 95 ILE A C 1
ATOM 749 O O . ILE A 1 95 ? -4.009 2.671 1.774 1.00 94.50 95 ILE A O 1
ATOM 753 N N . LEU A 1 96 ? -2.449 2.550 0.171 1.00 93.62 96 LEU A N 1
ATOM 754 C CA . LEU A 1 96 ? -1.540 3.510 0.787 1.00 93.62 96 LEU A CA 1
ATOM 755 C C . LEU A 1 96 ? -1.819 4.917 0.246 1.00 93.62 96 LEU A C 1
ATOM 757 O O . LEU A 1 96 ? -1.558 5.232 -0.917 1.00 93.62 96 LEU A O 1
ATOM 761 N N . ASP A 1 97 ? -2.255 5.822 1.115 1.00 90.69 97 ASP A N 1
ATOM 762 C CA . ASP A 1 97 ? -2.160 7.264 0.894 1.00 90.69 97 ASP A CA 1
ATOM 763 C C . ASP A 1 97 ? -2.091 8.046 2.207 1.00 90.69 97 ASP A C 1
ATOM 765 O O . ASP A 1 97 ? -2.130 7.474 3.295 1.00 90.69 97 ASP A O 1
ATOM 769 N N . SER A 1 98 ? -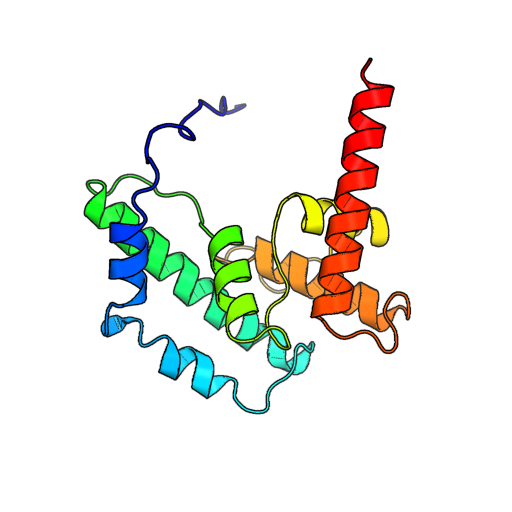1.963 9.370 2.105 1.00 90.44 98 SER A N 1
ATOM 770 C CA . SER A 1 98 ? -1.792 10.235 3.273 1.00 90.44 98 SER A CA 1
ATOM 771 C C . SER A 1 98 ? -2.983 10.211 4.236 1.00 90.44 98 SER A C 1
ATOM 773 O O . SER A 1 98 ? -2.788 10.416 5.435 1.00 90.44 98 SER A O 1
ATOM 775 N N . LEU A 1 99 ? -4.205 9.956 3.752 1.00 92.50 99 LEU A N 1
ATOM 776 C CA . LEU A 1 99 ? -5.389 9.836 4.603 1.00 92.50 99 LEU A CA 1
ATOM 777 C C . LEU A 1 99 ? -5.415 8.469 5.284 1.00 92.50 99 LEU A C 1
ATOM 779 O O . LEU A 1 99 ? -5.593 8.404 6.500 1.00 92.50 99 LEU A O 1
ATOM 783 N N . ALA A 1 100 ? -5.180 7.392 4.538 1.00 93.06 100 ALA A N 1
ATOM 784 C CA . ALA A 1 100 ? -5.124 6.047 5.093 1.00 93.06 100 ALA A CA 1
ATOM 785 C C . ALA A 1 100 ? -4.008 5.916 6.146 1.00 93.06 100 ALA A C 1
ATOM 787 O O . ALA A 1 100 ? -4.248 5.404 7.239 1.00 93.06 100 ALA A O 1
ATOM 788 N N . GLU A 1 101 ? -2.817 6.468 5.888 1.00 91.94 101 GLU A N 1
ATOM 789 C CA . GLU A 1 101 ? -1.708 6.506 6.853 1.00 91.94 101 GLU A CA 1
ATOM 790 C C . GLU A 1 101 ? -2.067 7.269 8.129 1.00 91.94 101 GLU A C 1
ATOM 792 O O . GLU A 1 101 ? -1.756 6.820 9.236 1.00 91.94 101 GLU A O 1
ATOM 797 N N . LEU A 1 102 ? -2.742 8.414 7.998 1.00 91.69 102 LEU A N 1
ATOM 798 C CA . LEU A 1 102 ? -3.206 9.180 9.150 1.00 91.69 102 LEU A CA 1
ATOM 799 C C . LEU A 1 102 ? -4.250 8.390 9.953 1.00 91.69 102 LEU A C 1
ATOM 801 O O . LEU A 1 102 ? -4.194 8.369 11.184 1.00 91.69 102 LEU A O 1
ATOM 805 N N . GLY A 1 103 ? -5.155 7.693 9.263 1.00 92.56 103 GLY A N 1
ATOM 806 C CA . GLY A 1 103 ? -6.144 6.806 9.866 1.00 92.56 103 GLY A CA 1
ATOM 807 C C . GLY A 1 103 ? -5.512 5.654 10.643 1.00 92.56 103 GLY A C 1
ATOM 808 O O . GLY A 1 103 ? -5.883 5.412 11.794 1.00 92.56 103 GLY A O 1
ATOM 809 N N . VAL A 1 104 ? -4.518 4.991 10.047 1.00 92.00 104 VAL A N 1
ATOM 810 C CA . VAL A 1 104 ? -3.731 3.927 10.685 1.00 92.00 104 VAL A CA 1
ATOM 811 C C . VAL A 1 104 ? -3.029 4.464 11.923 1.00 92.00 104 VAL A C 1
ATOM 813 O O . VAL A 1 104 ? -3.225 3.924 13.011 1.00 92.00 104 VAL A O 1
ATOM 816 N N . LYS A 1 105 ? -2.284 5.569 11.792 1.00 90.19 105 LYS A N 1
ATOM 817 C CA . LYS A 1 105 ? -1.550 6.195 12.900 1.00 90.19 105 LYS A CA 1
ATOM 818 C C . LYS A 1 105 ? -2.467 6.531 14.075 1.00 90.19 105 LYS A C 1
ATOM 820 O O . LYS A 1 105 ? -2.092 6.301 15.221 1.00 90.19 105 LYS A O 1
ATOM 825 N N . ALA A 1 106 ? -3.670 7.029 13.795 1.00 88.56 106 ALA A N 1
ATOM 826 C CA . ALA A 1 106 ? -4.660 7.342 14.818 1.00 88.56 106 ALA A CA 1
ATOM 827 C C . ALA A 1 106 ? -5.271 6.095 15.482 1.00 88.56 106 ALA A C 1
ATOM 829 O O . ALA A 1 106 ? -5.729 6.173 16.616 1.00 88.56 106 ALA A O 1
ATOM 830 N N . LYS A 1 107 ? -5.310 4.947 14.794 1.00 88.88 107 LYS A N 1
ATOM 831 C CA . LYS A 1 107 ? -5.875 3.691 15.316 1.00 88.88 107 LYS A CA 1
ATOM 832 C C . LYS A 1 107 ? -4.881 2.850 16.116 1.00 88.88 107 LYS A C 1
ATOM 834 O O . LYS A 1 107 ? -5.317 2.119 17.006 1.00 88.88 107 LYS A O 1
ATOM 839 N N . ILE A 1 108 ? -3.593 2.947 15.795 1.00 86.69 108 ILE A N 1
ATOM 840 C CA . ILE A 1 108 ? -2.488 2.297 16.524 1.00 86.69 108 ILE A CA 1
ATOM 841 C C . ILE A 1 108 ? -1.828 3.233 17.548 1.00 86.69 108 ILE A C 1
ATOM 843 O O . ILE A 1 108 ? -0.778 2.898 18.088 1.00 86.69 108 ILE A O 1
ATOM 847 N N . GLU A 1 109 ? -2.400 4.422 17.771 1.00 79.38 109 GLU A N 1
ATOM 848 C CA . GLU A 1 109 ? -1.910 5.412 18.745 1.00 79.38 109 GLU A CA 1
ATOM 849 C C . GLU A 1 109 ? -0.425 5.764 18.543 1.00 79.38 109 GLU A C 1
ATOM 851 O O . GLU A 1 109 ? 0.354 5.903 19.480 1.00 79.38 109 GLU A O 1
ATOM 856 N N . GLY A 1 110 ? 0.002 5.867 17.282 1.00 67.69 110 GLY A N 1
ATOM 857 C CA . GLY A 1 110 ? 1.388 6.185 16.929 1.00 67.69 110 GLY A CA 1
ATOM 858 C C . GLY A 1 110 ? 2.393 5.033 17.051 1.00 67.69 110 GLY A C 1
ATOM 859 O O . GLY A 1 110 ? 3.543 5.217 16.653 1.00 67.69 110 GLY A O 1
ATOM 860 N N . ARG A 1 111 ? 1.989 3.840 17.510 1.00 68.12 111 ARG A N 1
ATOM 861 C CA . ARG A 1 111 ? 2.852 2.648 17.578 1.00 68.12 111 ARG A CA 1
ATOM 862 C C . ARG A 1 111 ? 2.955 1.960 16.215 1.00 68.12 111 ARG A C 1
ATOM 864 O O . ARG A 1 111 ? 2.316 0.940 15.972 1.00 68.12 111 ARG A O 1
ATOM 871 N N . LEU A 1 112 ? 3.736 2.536 15.300 1.00 69.12 112 LEU A N 1
ATOM 872 C CA . LEU A 1 112 ? 4.024 1.896 14.013 1.00 69.12 112 LEU A CA 1
ATOM 873 C C . LEU A 1 112 ? 4.956 0.686 14.208 1.00 69.12 112 LEU A C 1
ATOM 875 O O . LEU A 1 112 ? 5.976 0.820 14.889 1.00 69.12 112 LEU A O 1
ATOM 879 N N . PRO A 1 113 ? 4.647 -0.476 13.606 1.00 71.62 113 PRO A N 1
ATOM 880 C CA . PRO A 1 113 ? 5.536 -1.631 13.636 1.00 71.62 113 PRO A CA 1
ATOM 881 C C . PRO A 1 113 ? 6.908 -1.307 13.036 1.00 71.62 113 PRO A C 1
ATOM 883 O O . PRO A 1 113 ? 7.009 -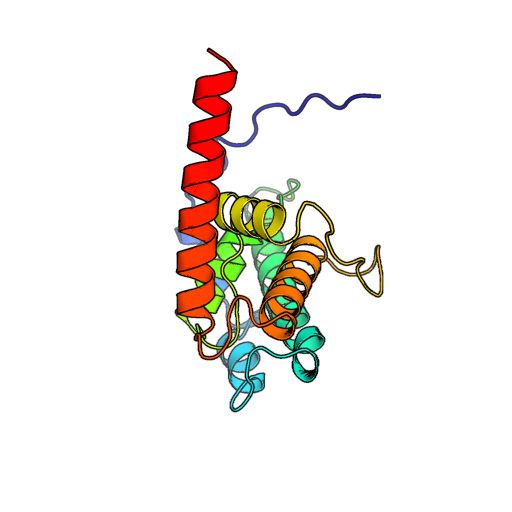0.582 12.040 1.00 71.62 113 PRO A O 1
ATOM 886 N N . LYS A 1 114 ? 7.970 -1.866 13.628 1.00 71.25 114 LYS A N 1
ATOM 887 C CA . LYS A 1 114 ? 9.309 -1.845 13.028 1.00 71.25 114 LYS A CA 1
ATOM 888 C C . LYS A 1 114 ? 9.338 -2.804 11.835 1.00 71.25 114 LYS A C 1
ATOM 890 O O . LYS A 1 114 ? 8.752 -3.882 11.896 1.00 71.25 114 LYS A O 1
ATOM 895 N N . VAL A 1 115 ? 10.018 -2.395 10.768 1.00 69.44 115 VAL A N 1
ATOM 896 C CA . VAL A 1 115 ? 10.293 -3.250 9.606 1.00 69.44 115 VAL A CA 1
ATOM 897 C C . VAL A 1 115 ? 11.317 -4.301 10.003 1.00 69.44 115 VAL A C 1
ATOM 899 O O . VAL A 1 115 ? 12.232 -3.999 10.768 1.00 69.44 115 VAL A O 1
ATOM 902 N N . THR A 1 116 ? 11.172 -5.512 9.478 1.00 61.56 116 THR A N 1
ATOM 903 C CA . THR A 1 116 ? 12.062 -6.642 9.769 1.00 61.56 116 THR A CA 1
ATOM 904 C C . THR A 1 116 ? 13.497 -6.399 9.284 1.00 61.56 116 THR A C 1
ATOM 906 O O . THR A 1 116 ? 14.426 -6.791 9.975 1.00 61.56 116 THR A O 1
ATOM 909 N N . ASN A 1 117 ? 13.677 -5.684 8.162 1.00 60.34 117 ASN A N 1
ATOM 910 C CA . ASN A 1 117 ? 14.980 -5.330 7.579 1.00 60.34 117 ASN A CA 1
ATOM 911 C C . ASN A 1 117 ? 15.019 -3.860 7.101 1.00 60.34 117 ASN A C 1
ATOM 913 O O . ASN A 1 117 ? 14.809 -3.590 5.914 1.00 60.34 117 ASN A O 1
ATOM 917 N N . PRO A 1 118 ? 15.261 -2.889 8.001 1.00 54.97 118 PRO A N 1
ATOM 918 C CA . PRO A 1 118 ? 15.425 -1.488 7.617 1.00 54.97 118 PRO A CA 1
ATOM 919 C C . PRO A 1 118 ? 16.672 -1.308 6.728 1.00 54.97 118 PRO A C 1
ATOM 921 O O . PRO A 1 118 ? 17.749 -1.791 7.057 1.00 54.97 118 PRO A O 1
ATOM 924 N N . GLY A 1 119 ? 16.522 -0.617 5.600 1.00 50.31 119 GLY A N 1
ATOM 925 C CA . GLY A 1 119 ? 17.563 -0.278 4.626 1.00 50.31 119 GLY A CA 1
ATOM 926 C C . GLY A 1 119 ? 17.530 -1.082 3.319 1.00 50.31 119 GLY A C 1
ATOM 927 O O . GLY A 1 119 ? 18.085 -0.620 2.327 1.00 50.31 119 GLY A O 1
ATOM 928 N N . ASN A 1 120 ? 16.854 -2.239 3.285 1.00 44.41 120 ASN A N 1
ATOM 929 C CA . ASN A 1 120 ? 16.890 -3.169 2.141 1.00 44.41 120 ASN A CA 1
ATOM 930 C C . ASN A 1 120 ? 15.621 -3.182 1.272 1.00 44.41 120 ASN A C 1
ATOM 932 O O . ASN A 1 120 ? 15.602 -3.846 0.237 1.00 44.41 120 ASN A O 1
ATOM 936 N N . SER A 1 121 ? 14.560 -2.463 1.659 1.00 49.44 121 SER A N 1
ATOM 937 C CA . SER A 1 121 ? 13.292 -2.462 0.921 1.00 49.44 121 SER A CA 1
ATOM 938 C C . SER A 1 121 ? 13.002 -1.084 0.310 1.00 49.44 121 SER A C 1
ATOM 940 O O . SER A 1 121 ? 12.792 -0.115 1.042 1.00 49.44 121 SER A O 1
ATOM 942 N N . PRO A 1 122 ? 12.860 -0.975 -1.023 1.00 53.06 122 PRO A N 1
ATOM 943 C CA . PRO A 1 122 ? 12.307 0.215 -1.689 1.00 53.06 122 PRO A CA 1
ATOM 944 C C . PRO A 1 122 ? 10.911 0.590 -1.166 1.00 53.06 122 PRO A C 1
ATOM 946 O O . PRO A 1 122 ? 10.433 1.700 -1.382 1.00 53.06 122 PRO A O 1
ATOM 949 N N . SER A 1 123 ? 10.261 -0.351 -0.473 1.00 71.25 123 SER A N 1
ATOM 950 C CA . SER A 1 123 ? 8.870 -0.310 -0.041 1.00 71.25 123 SER A CA 1
ATOM 951 C C . SER A 1 123 ? 8.706 -0.317 1.472 1.00 71.25 123 SER A C 1
ATOM 953 O O . SER A 1 123 ? 7.616 -0.611 1.949 1.00 71.25 123 SER A O 1
ATOM 955 N N . GLU A 1 124 ? 9.725 0.054 2.255 1.00 83.25 124 GLU A N 1
ATOM 956 C CA . GLU A 1 124 ? 9.611 0.102 3.722 1.00 83.25 124 GLU A CA 1
ATOM 957 C C . GLU A 1 124 ? 8.367 0.850 4.217 1.00 83.25 124 GLU A C 1
ATOM 959 O O . GLU A 1 124 ? 7.752 0.460 5.207 1.00 83.25 124 GLU A O 1
ATOM 964 N N . ARG A 1 125 ? 8.001 1.956 3.556 1.00 87.44 125 ARG A N 1
ATOM 965 C CA . ARG A 1 125 ? 6.794 2.721 3.894 1.00 87.44 125 ARG A CA 1
ATOM 966 C C . ARG A 1 125 ? 5.537 1.868 3.720 1.00 87.44 125 ARG A C 1
ATOM 968 O O . ARG A 1 125 ? 4.675 1.876 4.594 1.00 87.44 125 ARG A O 1
ATOM 975 N N . TYR A 1 126 ? 5.449 1.138 2.612 1.00 92.44 126 TYR A N 1
ATOM 976 C CA . TYR A 1 126 ? 4.321 0.267 2.309 1.00 92.44 126 TYR A CA 1
ATOM 977 C C . TYR A 1 126 ? 4.301 -0.977 3.206 1.00 92.44 126 TYR A C 1
ATOM 979 O O . TYR A 1 126 ? 3.248 -1.338 3.719 1.00 92.44 126 TYR A O 1
ATOM 987 N N . GLU A 1 127 ? 5.457 -1.575 3.495 1.00 92.44 127 GLU A N 1
ATOM 988 C CA . GLU A 1 127 ? 5.579 -2.695 4.434 1.00 92.44 127 GLU A CA 1
ATOM 989 C C . GLU A 1 127 ? 5.139 -2.297 5.847 1.00 92.44 127 GLU A C 1
ATOM 991 O O . GLU A 1 127 ? 4.309 -2.978 6.448 1.00 92.44 127 GLU A O 1
ATOM 996 N N . ARG A 1 128 ? 5.613 -1.150 6.360 1.00 90.50 128 ARG A N 1
ATOM 997 C CA . ARG A 1 128 ? 5.160 -0.603 7.655 1.00 90.50 128 ARG A CA 1
ATOM 998 C C . ARG A 1 128 ? 3.656 -0.398 7.684 1.00 90.50 128 ARG A C 1
ATOM 1000 O O . ARG A 1 128 ? 3.014 -0.703 8.688 1.00 90.50 128 ARG A O 1
ATOM 1007 N N . PHE A 1 129 ? 3.109 0.132 6.596 1.00 93.19 129 PHE A N 1
ATOM 1008 C CA . PHE A 1 129 ? 1.679 0.354 6.463 1.00 93.19 129 PHE A CA 1
ATOM 1009 C C . PHE A 1 129 ? 0.899 -0.969 6.499 1.00 93.19 129 PHE A C 1
ATOM 1011 O O . PHE A 1 129 ? -0.016 -1.111 7.308 1.00 93.19 129 PHE A O 1
ATOM 1018 N N . CYS A 1 130 ? 1.320 -1.972 5.725 1.00 94.38 130 CYS A N 1
ATOM 1019 C CA . CYS A 1 130 ? 0.713 -3.303 5.721 1.00 94.38 130 CYS A CA 1
ATOM 1020 C C . CYS A 1 130 ? 0.793 -3.980 7.099 1.00 94.38 130 CYS A C 1
ATOM 1022 O O . CYS A 1 130 ? -0.206 -4.497 7.598 1.00 94.38 130 CYS A O 1
ATOM 1024 N N . LEU A 1 131 ? 1.951 -3.927 7.765 1.00 92.81 131 LEU A N 1
ATOM 1025 C CA . LEU A 1 131 ? 2.123 -4.458 9.122 1.00 92.81 131 LEU A CA 1
ATOM 1026 C C . LEU A 1 131 ? 1.171 -3.800 10.123 1.00 92.81 131 LEU A C 1
ATOM 1028 O O . LEU A 1 131 ? 0.627 -4.476 10.997 1.00 92.81 131 LEU A O 1
ATOM 1032 N N . ALA A 1 132 ? 0.960 -2.490 10.007 1.00 92.19 132 ALA A N 1
ATOM 1033 C CA . ALA A 1 132 ? 0.046 -1.774 10.882 1.00 92.19 132 ALA A CA 1
ATOM 1034 C C . ALA A 1 132 ? -1.414 -2.192 10.651 1.00 92.19 132 ALA A C 1
ATOM 1036 O O . ALA A 1 132 ? -2.171 -2.305 11.614 1.00 92.19 132 ALA A O 1
ATOM 1037 N N . ILE A 1 133 ? -1.808 -2.485 9.409 1.00 93.31 133 ILE A N 1
ATOM 1038 C CA . ILE A 1 133 ? -3.136 -3.034 9.106 1.00 93.31 133 ILE A CA 1
ATOM 1039 C C . ILE A 1 133 ? -3.294 -4.435 9.699 1.00 93.31 133 ILE A C 1
ATOM 1041 O O . ILE A 1 133 ? -4.289 -4.687 10.376 1.00 93.31 133 ILE A O 1
ATOM 1045 N N . LEU A 1 134 ? -2.298 -5.311 9.532 1.00 92.12 134 LEU A N 1
ATOM 1046 C CA . LEU A 1 134 ? -2.312 -6.656 10.122 1.00 92.12 134 LEU A CA 1
ATOM 1047 C C . LEU A 1 134 ? -2.439 -6.608 11.653 1.00 92.12 134 LEU A C 1
ATOM 1049 O O . LEU A 1 134 ? -3.187 -7.390 12.232 1.00 92.12 134 LEU A O 1
ATOM 1053 N N . LEU A 1 135 ? -1.772 -5.656 12.314 1.00 90.94 135 LEU A N 1
ATOM 1054 C CA . LEU A 1 135 ? -1.913 -5.428 13.757 1.00 90.94 135 LEU A CA 1
ATOM 1055 C C . LEU A 1 135 ? -3.334 -4.974 14.142 1.00 90.94 135 LEU A C 1
ATOM 1057 O O . LEU A 1 135 ? -3.886 -5.361 15.175 1.00 90.94 135 LEU A O 1
ATOM 1061 N N . LEU A 1 136 ? -3.958 -4.134 13.316 1.00 90.00 136 LEU A N 1
ATOM 1062 C CA . LEU A 1 136 ? -5.341 -3.712 13.536 1.00 90.00 136 LEU A CA 1
ATOM 1063 C C . LEU A 1 136 ? -6.340 -4.855 13.301 1.00 90.00 136 LEU A C 1
ATOM 1065 O O . LEU A 1 136 ? -7.373 -4.892 13.967 1.00 90.00 136 LEU A O 1
ATOM 1069 N N . GLN A 1 137 ? -6.037 -5.796 12.405 1.00 89.31 137 GLN A N 1
ATOM 1070 C CA . GLN A 1 137 ? -6.828 -7.015 12.228 1.00 89.31 137 GLN A CA 1
ATOM 1071 C C . GLN A 1 137 ? -6.665 -7.965 13.419 1.00 89.31 137 GLN A C 1
ATOM 1073 O O . GLN A 1 137 ? -7.668 -8.399 13.977 1.00 89.31 137 GLN A O 1
ATOM 1078 N N . SER A 1 138 ? -5.432 -8.219 13.873 1.00 86.44 138 SER A N 1
ATOM 1079 C CA . SER A 1 138 ? -5.173 -9.131 14.998 1.00 86.44 138 SER A CA 1
ATOM 1080 C C . SER A 1 138 ? -5.701 -8.619 16.341 1.00 86.44 138 SER A C 1
ATOM 1082 O O . SER A 1 138 ? -5.977 -9.413 17.232 1.00 86.44 138 SER A O 1
ATOM 1084 N N . SER A 1 139 ? -5.884 -7.304 16.492 1.00 85.62 139 SER A N 1
ATOM 1085 C CA . SER A 1 139 ? -6.501 -6.698 17.685 1.00 85.62 139 SER A CA 1
ATOM 1086 C C . SER A 1 139 ? -8.036 -6.725 17.687 1.00 85.62 139 SER A C 1
ATOM 1088 O O . SER A 1 139 ? -8.650 -6.077 18.533 1.00 85.62 139 SER A O 1
ATOM 1090 N N . GLY A 1 140 ? -8.680 -7.380 16.715 1.00 82.81 140 GLY A N 1
ATOM 1091 C CA . GLY A 1 140 ? -10.144 -7.460 16.609 1.00 82.81 140 GLY A CA 1
ATOM 1092 C C . GLY A 1 140 ? -10.830 -6.161 16.155 1.00 82.81 140 GLY A C 1
ATOM 1093 O O . GLY A 1 140 ? -12.006 -6.163 15.794 1.00 82.81 140 GLY A O 1
ATOM 1094 N N . LYS A 1 141 ? -10.109 -5.030 16.052 1.00 80.00 141 LYS A N 1
ATOM 1095 C CA . LYS A 1 141 ? -10.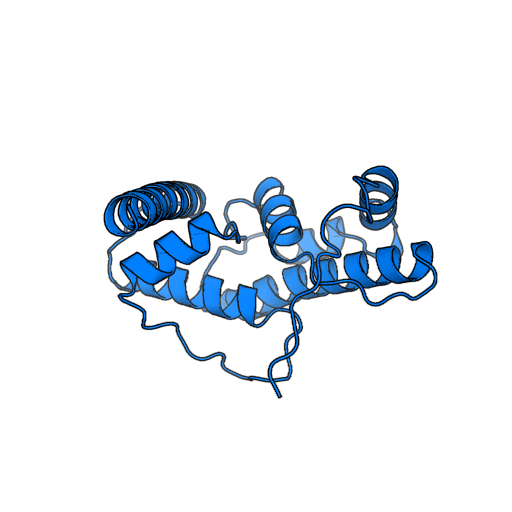660 -3.729 15.600 1.00 80.00 141 LYS A CA 1
ATOM 1096 C C . LYS A 1 141 ? -11.304 -3.812 14.204 1.00 80.00 141 LYS A C 1
ATOM 1098 O O . LYS A 1 141 ? -12.195 -3.014 13.859 1.00 80.00 141 LYS A O 1
ATOM 1103 N N . PHE A 1 142 ? -10.868 -4.773 13.394 1.00 85.62 142 PHE A N 1
ATOM 1104 C CA . PHE A 1 142 ? -11.392 -5.044 12.060 1.00 85.62 142 PHE A CA 1
ATOM 1105 C C . PHE A 1 142 ? -11.839 -6.491 11.834 1.00 85.62 142 PHE A C 1
ATOM 1107 O O . PHE A 1 142 ? -11.849 -6.943 10.693 1.00 85.62 142 PHE A O 1
ATOM 1114 N N . GLU A 1 143 ? -12.254 -7.188 12.889 1.00 80.75 143 GLU A N 1
ATOM 1115 C CA . GLU A 1 143 ? -12.826 -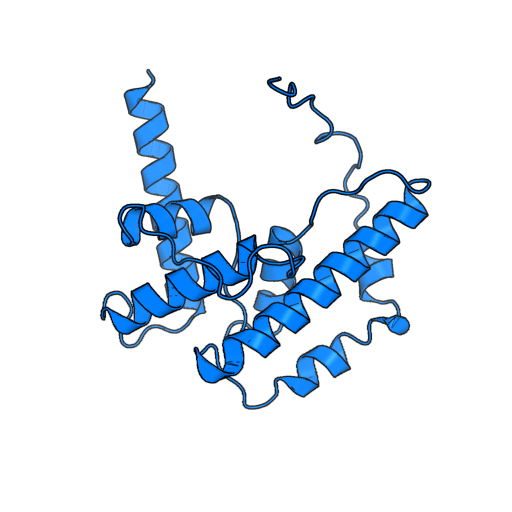8.528 12.760 1.00 80.75 143 GLU A CA 1
ATOM 1116 C C . GLU A 1 143 ? -13.968 -8.559 11.725 1.00 80.75 143 GLU A C 1
ATOM 1118 O O . GLU A 1 143 ? -14.755 -7.608 11.623 1.00 80.75 143 GLU A O 1
ATOM 1123 N N . ASN A 1 144 ? -14.002 -9.626 10.917 1.00 83.12 144 ASN A N 1
ATOM 1124 C CA . ASN A 1 144 ? -14.970 -9.876 9.839 1.00 83.12 144 ASN A CA 1
ATOM 1125 C C . ASN A 1 144 ? -15.079 -8.782 8.763 1.00 83.12 144 ASN A C 1
ATOM 1127 O O . ASN A 1 144 ? -16.081 -8.708 8.053 1.00 83.12 144 ASN A O 1
ATOM 1131 N N . LYS A 1 145 ? -14.066 -7.919 8.621 1.00 88.69 145 LYS A N 1
ATOM 1132 C CA . LYS A 1 145 ? -14.039 -6.902 7.562 1.00 88.69 145 LYS A CA 1
ATOM 1133 C C . LYS A 1 145 ? -13.107 -7.316 6.443 1.00 88.69 145 LYS A C 1
ATOM 1135 O O . LYS A 1 145 ? -11.967 -7.707 6.688 1.00 88.69 145 LYS A O 1
ATOM 1140 N N . SER A 1 146 ? -13.577 -7.147 5.213 1.00 90.31 146 SER A N 1
ATOM 1141 C CA . SER A 1 146 ? -12.719 -7.266 4.039 1.00 90.31 146 SER A CA 1
ATOM 1142 C C . SER A 1 146 ? -11.668 -6.157 4.027 1.00 90.31 146 SER A C 1
ATOM 1144 O O . SER A 1 146 ? -11.859 -5.093 4.625 1.00 90.31 146 SER A O 1
ATOM 1146 N N . LEU A 1 147 ? -10.568 -6.376 3.307 1.00 92.06 147 LEU A N 1
ATOM 1147 C CA . LEU A 1 147 ? -9.500 -5.386 3.199 1.00 92.06 147 LEU A CA 1
ATOM 1148 C C . LEU A 1 147 ? -10.014 -4.036 2.669 1.00 92.06 147 LEU A C 1
ATOM 1150 O O . LEU A 1 147 ? -9.739 -2.995 3.258 1.00 92.06 147 LEU A O 1
ATOM 1154 N N . ARG A 1 148 ? -10.888 -4.058 1.660 1.00 91.25 148 ARG A N 1
ATOM 1155 C CA . ARG A 1 148 ? -11.557 -2.855 1.143 1.00 91.25 148 ARG A CA 1
ATOM 1156 C C . ARG A 1 148 ? -12.352 -2.095 2.212 1.00 91.25 148 ARG A C 1
ATOM 1158 O O . ARG A 1 148 ? -12.266 -0.875 2.306 1.00 91.25 148 ARG A O 1
ATOM 1165 N N . GLN A 1 149 ? -13.099 -2.802 3.063 1.00 92.94 149 GLN A N 1
ATOM 1166 C CA . GLN A 1 149 ? -13.831 -2.171 4.169 1.00 92.94 149 GLN A CA 1
ATOM 1167 C C . GLN A 1 149 ? -12.893 -1.583 5.231 1.00 92.94 149 GLN A C 1
ATOM 1169 O O . GLN A 1 149 ? -13.262 -0.631 5.927 1.00 92.94 149 GLN A O 1
ATOM 1174 N N . ILE A 1 150 ? -11.707 -2.170 5.404 1.00 93.56 150 ILE A N 1
ATOM 1175 C CA . ILE A 1 150 ? -10.668 -1.633 6.280 1.00 93.56 150 ILE A CA 1
ATOM 1176 C C . ILE A 1 150 ? -10.124 -0.332 5.688 1.00 93.56 150 ILE A C 1
ATOM 1178 O O . ILE A 1 150 ? -10.131 0.679 6.393 1.00 93.56 150 ILE A O 1
ATOM 1182 N N . ASP A 1 151 ? -9.755 -0.327 4.407 1.00 92.94 151 ASP A N 1
ATOM 1183 C CA . ASP A 1 151 ? -9.262 0.860 3.700 1.00 92.94 151 ASP A CA 1
ATOM 1184 C C . ASP A 1 151 ? -10.256 2.028 3.794 1.00 92.94 151 ASP A C 1
ATOM 1186 O O . ASP A 1 151 ? -9.892 3.115 4.254 1.00 92.94 151 ASP A O 1
ATOM 1190 N N . ASP A 1 152 ? -11.540 1.791 3.509 1.00 92.94 152 ASP A N 1
ATOM 1191 C CA . ASP A 1 152 ? -12.592 2.809 3.631 1.00 92.94 152 ASP A CA 1
ATOM 1192 C C . ASP A 1 152 ? -12.667 3.406 5.046 1.00 92.94 152 ASP A C 1
ATOM 1194 O O . ASP A 1 152 ? -12.846 4.616 5.234 1.00 92.94 152 ASP A O 1
ATOM 1198 N N . LYS A 1 153 ? -12.531 2.565 6.080 1.00 94.19 153 LYS A N 1
ATOM 1199 C CA . LYS A 1 153 ? -12.556 3.014 7.480 1.00 94.19 153 LYS A CA 1
ATOM 1200 C C . LYS A 1 153 ? -11.316 3.820 7.841 1.00 94.19 153 LYS A C 1
ATOM 1202 O O . LYS A 1 153 ? -11.431 4.779 8.610 1.00 94.19 153 LYS A O 1
ATOM 1207 N N . LEU A 1 154 ? -10.153 3.443 7.319 1.00 94.06 154 LEU A N 1
ATOM 1208 C CA . LEU A 1 154 ? -8.896 4.145 7.553 1.00 94.06 154 LEU A CA 1
ATOM 1209 C C . LEU A 1 154 ? -8.904 5.517 6.879 1.00 94.06 154 LEU A C 1
ATOM 1211 O O . LEU A 1 154 ? -8.617 6.505 7.552 1.00 94.06 154 LEU A O 1
ATOM 1215 N N . VAL A 1 155 ? -9.339 5.611 5.621 1.00 93.25 155 VAL A N 1
ATOM 1216 C CA . VAL A 1 155 ? -9.473 6.891 4.906 1.00 93.25 155 VAL A CA 1
ATOM 1217 C C . VAL A 1 155 ? -10.444 7.823 5.633 1.00 93.25 155 VAL A C 1
ATOM 1219 O O . VAL A 1 155 ? -10.074 8.953 5.959 1.00 93.25 155 VAL A O 1
ATOM 1222 N N . LYS A 1 156 ? -11.646 7.342 5.989 1.00 94.25 156 LYS A N 1
ATOM 1223 C CA . LYS A 1 156 ? -12.637 8.131 6.750 1.00 94.25 156 LYS A CA 1
ATOM 1224 C C . LYS A 1 156 ? -12.094 8.604 8.098 1.00 94.25 156 LYS A C 1
ATOM 1226 O O . LYS A 1 156 ? -12.371 9.721 8.531 1.00 94.25 156 LYS A O 1
ATOM 1231 N N . LYS A 1 157 ? -11.319 7.766 8.793 1.00 94.12 157 LYS A N 1
ATOM 1232 C CA . LYS A 1 157 ? -10.667 8.162 10.047 1.00 94.12 157 LYS A CA 1
ATOM 1233 C C . LYS A 1 157 ? -9.603 9.231 9.797 1.00 94.12 157 LYS A C 1
ATOM 1235 O O . LYS A 1 157 ? -9.569 10.206 10.539 1.00 94.12 157 LYS A O 1
ATOM 1240 N N . GLY A 1 158 ? -8.779 9.074 8.765 1.00 93.81 158 GLY A N 1
ATOM 1241 C CA . GLY A 1 158 ? -7.776 10.058 8.369 1.00 93.81 158 GLY A CA 1
ATOM 1242 C C . GLY A 1 158 ? -8.374 11.426 8.052 1.00 93.81 158 GLY A C 1
ATOM 1243 O O . GLY A 1 158 ? -7.860 12.433 8.528 1.00 93.81 158 GLY A O 1
ATOM 1244 N N . GLN A 1 159 ? -9.493 11.466 7.324 1.00 94.00 159 GLN A N 1
ATOM 1245 C CA . GLN A 1 159 ? -10.230 12.703 7.034 1.00 94.00 159 GLN A CA 1
ATOM 1246 C C . GLN A 1 159 ? -10.615 13.443 8.322 1.00 94.00 159 GLN A C 1
ATOM 1248 O O . GLN A 1 159 ? -10.191 14.581 8.518 1.00 94.00 159 GLN A O 1
ATOM 1253 N N . LYS A 1 160 ? -11.270 12.750 9.264 1.00 94.25 160 LYS A N 1
ATOM 1254 C CA . LYS A 1 160 ? -11.654 13.325 10.566 1.00 94.25 160 LYS A CA 1
ATOM 1255 C C . LYS A 1 160 ? -10.463 13.861 11.363 1.00 94.25 160 LYS A C 1
ATOM 1257 O O . LYS A 1 160 ? -10.560 14.889 12.022 1.00 94.25 160 LYS A O 1
ATOM 1262 N N . GLU A 1 161 ? -9.332 13.158 11.350 1.00 92.69 161 GLU A N 1
ATOM 1263 C CA . GLU A 1 161 ? -8.131 13.607 12.067 1.00 92.69 161 GLU A CA 1
ATOM 1264 C C . GLU A 1 161 ? -7.456 14.810 11.398 1.00 92.69 161 GLU A C 1
ATOM 1266 O O . GLU A 1 161 ? -6.837 15.627 12.079 1.00 92.69 161 GLU A O 1
ATOM 1271 N N . ARG A 1 162 ? -7.577 14.944 10.074 1.00 92.25 162 ARG A N 1
ATOM 1272 C CA . ARG A 1 162 ? -7.096 16.119 9.345 1.00 92.25 162 ARG A CA 1
ATOM 1273 C C . ARG A 1 162 ? -7.946 17.350 9.658 1.00 92.25 162 ARG A C 1
ATOM 1275 O O . ARG A 1 162 ? -7.376 18.400 9.933 1.00 92.25 162 ARG A O 1
ATOM 1282 N N . GLU A 1 163 ? -9.267 17.197 9.671 1.00 92.56 163 GLU A N 1
ATOM 1283 C CA . GLU A 1 163 ? -10.226 18.258 10.012 1.00 92.56 163 GLU A CA 1
ATOM 1284 C C . GLU A 1 163 ? -9.996 18.784 11.437 1.00 92.56 163 GLU A C 1
ATOM 1286 O O . GLU A 1 163 ? -9.828 19.985 11.636 1.00 92.56 163 GLU A O 1
ATOM 1291 N N . LYS A 1 164 ? -9.854 17.888 12.427 1.00 89.62 164 LYS A N 1
ATOM 1292 C CA . LYS A 1 164 ? -9.544 18.274 13.818 1.00 89.62 164 LYS A CA 1
ATOM 1293 C C . LYS A 1 164 ? -8.296 19.146 13.932 1.00 89.62 164 LYS A C 1
ATOM 1295 O O . LYS A 1 164 ? -8.312 20.145 14.639 1.00 89.62 164 LYS A O 1
ATOM 1300 N N . LYS A 1 165 ? -7.220 18.773 13.231 1.00 85.06 165 LYS A N 1
ATOM 1301 C CA . LYS A 1 165 ? -5.952 19.516 13.266 1.00 85.06 165 LYS A CA 1
ATOM 1302 C C . LYS A 1 165 ? -6.060 20.909 12.656 1.00 85.06 165 LYS A C 1
ATOM 1304 O O . LYS A 1 165 ? -5.336 21.799 13.082 1.00 85.06 165 LYS A O 1
ATOM 1309 N N . GLN A 1 166 ? -6.929 21.086 11.662 1.00 82.94 166 GLN A N 1
ATOM 1310 C CA . GLN A 1 166 ? -7.171 22.388 11.044 1.00 82.94 166 GLN A CA 1
ATOM 1311 C C . GLN A 1 166 ? -7.941 23.319 11.989 1.00 82.94 166 GLN A C 1
ATOM 1313 O O . GLN A 1 166 ? -7.636 24.504 12.036 1.00 82.94 166 GLN A O 1
ATOM 1318 N N . HIS A 1 167 ? -8.869 22.786 12.790 1.00 74.81 167 HIS A N 1
ATOM 1319 C CA . HIS A 1 167 ? -9.616 23.571 13.781 1.00 74.81 167 HIS A CA 1
ATOM 1320 C C . HIS A 1 167 ? -8.821 23.917 15.043 1.00 74.81 167 HIS A C 1
ATOM 1322 O O . HIS A 1 167 ? -9.072 24.952 15.635 1.00 74.81 167 HIS A O 1
ATOM 1328 N N . THR A 1 168 ? -7.847 23.102 15.454 1.00 71.81 168 THR A N 1
ATOM 1329 C CA . THR A 1 168 ? -6.975 23.425 16.604 1.00 71.81 168 THR A CA 1
ATOM 1330 C C . THR A 1 168 ? -5.826 24.380 16.270 1.00 71.81 168 THR A C 1
ATOM 1332 O O . THR A 1 168 ? -5.086 24.772 17.164 1.00 71.81 168 THR A O 1
ATOM 1335 N N . ALA A 1 169 ? -5.610 24.670 14.986 1.00 60.56 169 ALA A N 1
ATOM 1336 C CA . ALA A 1 169 ? -4.553 25.558 14.497 1.00 60.56 169 ALA A CA 1
ATOM 1337 C C . ALA A 1 169 ? -5.086 26.932 14.042 1.00 60.56 169 ALA A C 1
ATOM 1339 O O . ALA A 1 169 ? -4.311 27.726 13.511 1.00 60.56 169 ALA A O 1
ATOM 1340 N N . SER A 1 170 ? -6.393 27.163 14.208 1.00 51.53 170 SER A N 1
ATOM 1341 C CA . SER A 1 170 ? -7.074 28.454 14.032 1.00 51.53 170 SER A CA 1
ATOM 1342 C C . SER A 1 170 ? -7.373 29.047 15.403 1.00 51.53 170 SER A C 1
ATOM 1344 O O . SER A 1 170 ? -7.333 30.287 15.510 1.00 51.53 170 SER A O 1
#

Secondary structure (DSSP, 8-state):
--------SSSS---HHHHHHHHS-TTT-HHHHHHTTTT--SSTTTHHHHHHHHHHHHHHHHHHHHHHTTSPPPPP-HHHHHHHHHHH-TTT----SHHHHHHHHHHTTT-PPPPSSTTS-TTHHHHHHHHHHHHHHHTTTTTT--HHHHHHHHHHHHHHHHHHHHHTT-

Foldseek 3Di:
DDDPPDDPPPPVPDPVVLVVCLVPDVVLVLVVLVVVCPPHFLDPVCLVSLLVSLQSSQVSSQVSSCVVVVNDHDDTPSQVSLVVVCVVPVRHGAHDDQQLVQLLCVQVVNPFDDDPDPPPGPRRVRSSSSVSLNVCVVVVVQPPHGSNRSNVNSNVSSVVVVVVVVVVVD